Protein AF-0000000065770202 (afdb_homodimer)

Nearest PDB structures (foldseek):
  3br8-assembly1_A  TM=9.648E-01  e=4.997E-12  unclassified
  8jfs-assembly2_B  TM=9.602E-01  e=4.384E-12  Deinococcus radiodurans R1 = ATCC 13939 = DSM 20539
  3trg-assembly1_A  TM=9.628E-01  e=1.975E-11  Coxiella burnetii RSA 493
  4ojh-assembly2_B  TM=9.551E-01  e=2.404E-11  Saccharolobus solfataricus P2
  4oj3-assembly1_A  TM=9.506E-01  e=4.332E-11  Saccharolobus solfataricus P2

Organism: Shewanella amazonensis (strain ATCC BAA-1098 / SB2B) (NCBI:txid326297)

Foldseek 3Di:
DFKKKKKWDFQAPPQCQQVVLQVLCVVLVWAFEWEADPVGIIITITDDDPVSVVVSQVCSCVTHPPTHTDDMDMGTDPDDDDGPHYYYDYD/DFKKKKKWDFQAPPQCQQVVLQVLCVVLVWAFEWEADPVNIIITITDDDPVSVVVSQVCSCVTHPPTHTDDMDMGTDPDDDDGPHYYYDYD

Structure (mmCIF, N/CA/C/O backbone):
data_AF-0000000065770202-model_v1
#
loop_
_entity.id
_entity.type
_entity.pdbx_description
1 polymer Acylphosphatase
#
loop_
_atom_site.group_PDB
_atom_site.id
_atom_site.type_symbol
_atom_site.label_atom_id
_atom_site.label_alt_id
_atom_site.label_comp_id
_atom_site.label_asym_id
_atom_site.label_entity_id
_atom_site.label_seq_id
_atom_site.pdbx_PDB_ins_code
_atom_site.Cartn_x
_atom_site.Cartn_y
_atom_site.Cartn_z
_atom_site.occupancy
_atom_site.B_iso_or_equiv
_atom_site.auth_seq_id
_atom_site.auth_comp_id
_atom_site.auth_asym_id
_atom_site.auth_atom_id
_atom_site.pdbx_PDB_model_num
ATOM 1 N N . MET A 1 1 ? 13.344 -5.508 -12.984 1 89 1 MET A N 1
ATOM 2 C CA . MET A 1 1 ? 12.281 -6.402 -12.523 1 89 1 MET A CA 1
ATOM 3 C C . MET A 1 1 ? 11.93 -6.117 -11.07 1 89 1 MET A C 1
ATOM 5 O O . MET A 1 1 ? 12.812 -6.023 -10.219 1 89 1 MET A O 1
ATOM 9 N N . ARG A 1 2 ? 10.711 -5.758 -10.844 1 94.19 2 ARG A N 1
ATOM 10 C CA . ARG A 1 2 ? 10.242 -5.453 -9.492 1 94.19 2 ARG A CA 1
ATOM 11 C C . ARG A 1 2 ? 9.555 -6.664 -8.867 1 94.19 2 ARG A C 1
ATOM 13 O O . ARG A 1 2 ? 8.82 -7.383 -9.539 1 94.19 2 ARG A O 1
ATOM 20 N N . ARG A 1 3 ? 9.891 -6.879 -7.586 1 96.88 3 ARG A N 1
ATOM 21 C CA . ARG A 1 3 ? 9.273 -7.957 -6.824 1 96.88 3 ARG A CA 1
ATOM 22 C C . ARG A 1 3 ? 8.75 -7.449 -5.484 1 96.88 3 ARG A C 1
ATOM 24 O O . ARG A 1 3 ? 9.477 -6.805 -4.73 1 96.88 3 ARG A O 1
ATOM 31 N N . VAL A 1 4 ? 7.492 -7.727 -5.23 1 98 4 VAL A N 1
ATOM 32 C CA . VAL A 1 4 ? 6.91 -7.242 -3.984 1 98 4 VAL A CA 1
ATOM 33 C C . VAL A 1 4 ? 6.031 -8.328 -3.367 1 98 4 VAL A C 1
ATOM 35 O O . VAL A 1 4 ? 5.535 -9.211 -4.07 1 98 4 VAL A O 1
ATOM 38 N N . LEU A 1 5 ? 5.926 -8.234 -2.09 1 98.44 5 LEU A N 1
ATOM 39 C CA . LEU A 1 5 ? 4.93 -8.984 -1.337 1 98.44 5 LEU A CA 1
ATOM 40 C C . LEU A 1 5 ? 3.76 -8.094 -0.941 1 98.44 5 LEU A C 1
ATOM 42 O O . LEU A 1 5 ? 3.947 -7.082 -0.263 1 98.44 5 LEU A O 1
ATOM 46 N N . ILE A 1 6 ? 2.617 -8.469 -1.389 1 98.69 6 ILE A N 1
ATOM 47 C CA . ILE A 1 6 ? 1.396 -7.711 -1.143 1 98.69 6 ILE A CA 1
ATOM 48 C C . ILE A 1 6 ? 0.509 -8.469 -0.155 1 98.69 6 ILE A C 1
ATOM 50 O O . ILE A 1 6 ? 0.243 -9.656 -0.336 1 98.69 6 ILE A O 1
ATOM 54 N N . ARG A 1 7 ? 0.107 -7.801 0.881 1 98.69 7 ARG A N 1
ATOM 55 C CA . ARG A 1 7 ? -0.883 -8.344 1.808 1 98.69 7 ARG A CA 1
ATOM 56 C C . ARG A 1 7 ? -2.191 -7.562 1.726 1 98.69 7 ARG A C 1
ATOM 58 O O . ARG A 1 7 ? -2.207 -6.344 1.913 1 98.69 7 ARG A O 1
ATOM 65 N N . VAL A 1 8 ? -3.146 -8.281 1.409 1 98.81 8 VAL A N 1
ATOM 66 C CA . VAL A 1 8 ? -4.465 -7.676 1.257 1 98.81 8 VAL A CA 1
ATOM 67 C C . VAL A 1 8 ? -5.363 -8.094 2.418 1 98.81 8 VAL A C 1
ATOM 69 O O . VAL A 1 8 ? -5.449 -9.281 2.746 1 98.81 8 VAL A O 1
ATOM 72 N N . LYS A 1 9 ? -6.043 -7.109 3.078 1 98.69 9 LYS A N 1
ATOM 73 C CA . LYS A 1 9 ? -6.91 -7.379 4.223 1 98.69 9 LYS A CA 1
ATOM 74 C C . LYS A 1 9 ? -8.328 -6.867 3.971 1 98.69 9 LYS A C 1
ATOM 76 O O . LYS A 1 9 ? -8.531 -6 3.121 1 98.69 9 LYS A O 1
ATOM 81 N N . GLY A 1 10 ? -9.266 -7.391 4.852 1 98.25 10 GLY A N 1
ATOM 82 C CA . GLY A 1 10 ? -10.695 -7.16 4.695 1 98.25 10 GLY A CA 1
ATOM 83 C C . GLY A 1 10 ? -11.484 -8.438 4.484 1 98.25 10 GLY A C 1
ATOM 84 O O . GLY A 1 10 ? -11.141 -9.484 5.027 1 98.25 10 GLY A O 1
ATOM 85 N N . LYS A 1 11 ? -12.648 -8.266 3.85 1 98.31 11 LYS A N 1
ATOM 86 C CA . LYS A 1 11 ? -13.344 -9.445 3.355 1 98.31 11 LYS A CA 1
ATOM 87 C C . LYS A 1 11 ? -12.742 -9.93 2.041 1 98.31 11 LYS A C 1
ATOM 89 O O . LYS A 1 11 ? -13.188 -9.539 0.962 1 98.31 11 LYS A O 1
ATOM 94 N N . VAL A 1 12 ? -11.773 -10.844 2.197 1 98.56 12 VAL A N 1
ATOM 95 C CA . VAL A 1 12 ? -11 -11.156 1.006 1 98.56 12 VAL A CA 1
ATOM 96 C C . VAL A 1 12 ? -10.891 -12.672 0.847 1 98.56 12 VAL A C 1
ATOM 98 O O . VAL A 1 12 ? -10.32 -13.164 -0.134 1 98.56 12 VAL A O 1
ATOM 101 N N . GLN A 1 13 ? -11.273 -13.43 1.835 1 97.56 13 GLN A N 1
ATOM 102 C CA . GLN A 1 13 ? -11.406 -14.875 1.691 1 97.56 13 GLN A CA 1
ATOM 103 C C . GLN A 1 13 ? -12.875 -15.281 1.549 1 97.56 13 GLN A C 1
ATOM 105 O O . GLN A 1 13 ? -13.766 -14.562 1.991 1 97.56 13 GLN A O 1
ATOM 110 N N . GLY A 1 14 ? -12.992 -16.5 0.896 1 97.19 14 GLY A N 1
ATOM 111 C CA . GLY A 1 14 ? -14.352 -16.922 0.622 1 97.19 14 GLY A CA 1
ATOM 112 C C . GLY A 1 14 ? -15.031 -16.109 -0.469 1 97.19 14 GLY A C 1
ATOM 113 O O . GLY A 1 14 ? -16.25 -16.156 -0.611 1 97.19 14 GLY A O 1
ATOM 114 N N . VAL A 1 15 ? -14.258 -15.375 -1.256 1 98.38 15 VAL A N 1
ATOM 115 C CA . VAL A 1 15 ? -14.836 -14.5 -2.27 1 98.38 15 VAL A CA 1
ATOM 116 C C . VAL A 1 15 ? -14.102 -14.688 -3.596 1 98.38 15 VAL A C 1
ATOM 118 O O . VAL A 1 15 ? -13.992 -13.758 -4.395 1 98.38 15 VAL A O 1
ATOM 121 N N . CYS A 1 16 ? -13.445 -15.758 -3.793 1 98 16 CYS A N 1
ATOM 122 C CA . CYS A 1 16 ? -12.742 -16.141 -5.012 1 98 16 CYS A CA 1
ATOM 123 C C . CYS A 1 16 ? -11.609 -15.164 -5.312 1 98 16 CYS A C 1
ATOM 125 O O . CYS A 1 16 ? -11.273 -14.938 -6.477 1 98 16 CYS A O 1
ATOM 127 N N . PHE A 1 17 ? -11.07 -14.562 -4.398 1 98.56 17 PHE A N 1
ATOM 128 C CA . PHE A 1 17 ? -10.023 -13.57 -4.582 1 98.56 17 PHE A CA 1
ATOM 129 C C . PHE A 1 17 ? -8.852 -14.156 -5.363 1 98.56 17 PHE A C 1
ATOM 131 O O . PHE A 1 17 ? -8.328 -13.516 -6.277 1 98.56 17 PHE A O 1
ATOM 138 N N . ARG A 1 18 ? -8.477 -15.328 -4.957 1 98.62 18 ARG A N 1
ATOM 139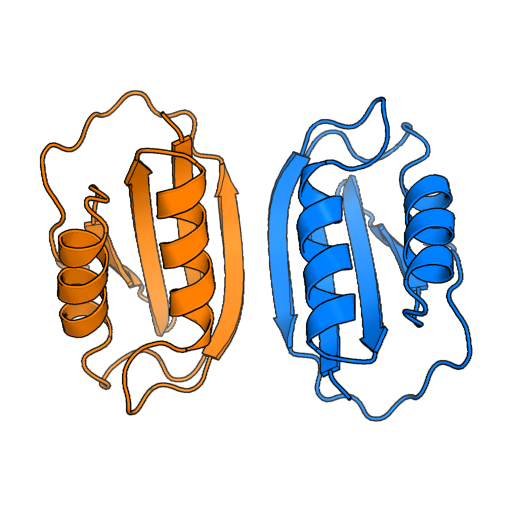 C CA . ARG A 1 18 ? -7.301 -15.945 -5.562 1 98.62 18 ARG A CA 1
ATOM 140 C C . ARG A 1 18 ? -7.52 -16.203 -7.051 1 98.62 18 ARG A C 1
ATOM 142 O O . ARG A 1 18 ? -6.609 -16 -7.859 1 98.62 18 ARG A O 1
ATOM 149 N N . ARG A 1 19 ? -8.648 -16.625 -7.359 1 98.25 19 ARG A N 1
ATOM 150 C CA . ARG A 1 19 ? -8.961 -16.875 -8.758 1 98.25 19 ARG A CA 1
ATOM 151 C C . ARG A 1 19 ? -8.867 -15.594 -9.578 1 98.25 19 ARG A C 1
ATOM 153 O O . ARG A 1 19 ? -8.25 -15.57 -10.648 1 98.25 19 ARG A O 1
ATOM 160 N N . PHE A 1 20 ? -9.422 -14.578 -9.102 1 98.69 20 PHE A N 1
ATOM 161 C CA . PHE A 1 20 ? -9.414 -13.305 -9.812 1 98.69 20 PHE A CA 1
ATOM 162 C C . PHE A 1 20 ? -8.008 -12.711 -9.844 1 98.69 20 PHE A C 1
ATOM 164 O O . PHE A 1 20 ? -7.621 -12.062 -10.82 1 98.69 20 PHE A O 1
ATOM 171 N N . ALA A 1 21 ? -7.266 -12.906 -8.766 1 98.69 21 ALA A N 1
ATOM 172 C CA . ALA A 1 21 ? -5.871 -12.469 -8.75 1 98.69 21 ALA A CA 1
ATOM 173 C C . ALA A 1 21 ? -5.066 -13.164 -9.844 1 98.69 21 ALA A C 1
ATOM 175 O O . ALA A 1 21 ? -4.254 -12.539 -10.523 1 98.69 21 ALA A O 1
ATOM 176 N N . LEU A 1 22 ? -5.293 -14.438 -9.953 1 98.56 22 LEU A N 1
ATOM 177 C CA . LEU A 1 22 ? -4.641 -15.211 -11 1 98.56 22 LEU A CA 1
ATOM 178 C C . LEU A 1 22 ? -4.965 -14.641 -12.375 1 98.56 22 LEU A C 1
ATOM 180 O O . LEU A 1 22 ? -4.062 -14.414 -13.188 1 98.56 22 LEU A O 1
ATOM 184 N N . GLU A 1 23 ? -6.16 -14.406 -12.609 1 98.56 23 GLU A N 1
ATOM 185 C CA . GLU A 1 23 ? -6.602 -13.883 -13.898 1 98.56 23 GLU A CA 1
ATOM 186 C C . GLU A 1 23 ? -5.996 -12.508 -14.172 1 98.56 23 GLU A C 1
ATOM 188 O O . GLU A 1 23 ? -5.504 -12.25 -15.273 1 98.56 23 GLU A O 1
ATOM 193 N N . ARG A 1 24 ? -6.035 -11.664 -13.195 1 98.62 24 ARG A N 1
ATOM 194 C CA . ARG A 1 24 ? -5.504 -10.312 -13.352 1 98.62 24 ARG A CA 1
ATOM 195 C C . ARG A 1 24 ? -3.998 -10.336 -13.578 1 98.62 24 ARG A C 1
ATOM 197 O O . ARG A 1 24 ? -3.482 -9.625 -14.445 1 98.62 24 ARG A O 1
ATOM 204 N N . ALA A 1 25 ? -3.322 -11.133 -12.812 1 98.75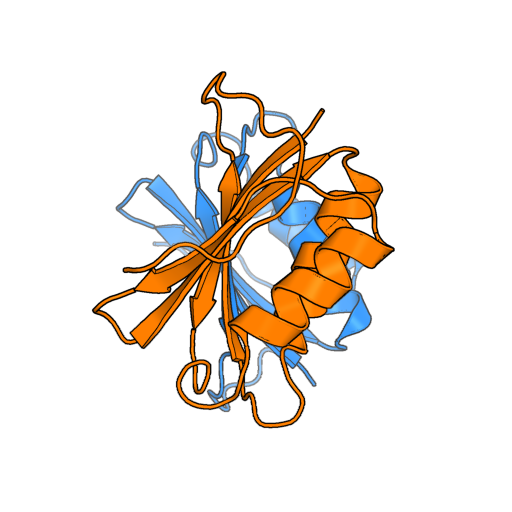 25 ALA A N 1
ATOM 205 C CA . ALA A 1 25 ? -1.874 -11.25 -12.961 1 98.75 25 ALA A CA 1
ATOM 206 C C . ALA A 1 25 ? -1.503 -11.727 -14.359 1 98.75 25 ALA A C 1
ATOM 208 O O . ALA A 1 25 ? -0.583 -11.195 -14.984 1 98.75 25 ALA A O 1
ATOM 209 N N . ARG A 1 26 ? -2.189 -12.672 -14.781 1 98.38 26 ARG A N 1
ATOM 210 C CA . ARG A 1 26 ? -1.929 -13.219 -16.109 1 98.38 26 ARG A CA 1
ATOM 211 C C . ARG A 1 26 ? -2.186 -12.172 -17.188 1 98.38 26 ARG A C 1
ATOM 213 O O . ARG A 1 26 ? -1.393 -12.031 -18.125 1 98.38 26 ARG A O 1
ATOM 220 N N . GLU A 1 27 ? -3.238 -11.477 -17.094 1 98.56 27 GLU A N 1
ATOM 221 C CA . GLU A 1 27 ? -3.564 -10.406 -18.031 1 98.56 27 GLU A CA 1
ATOM 222 C C . GLU A 1 27 ? -2.449 -9.367 -18.078 1 98.56 27 GLU A C 1
ATOM 224 O O . GLU A 1 27 ? -2.15 -8.828 -19.156 1 98.56 27 GLU A O 1
ATOM 229 N N . LEU A 1 28 ? -1.866 -9.102 -17.016 1 98.12 28 LEU A N 1
ATOM 230 C CA . LEU A 1 28 ? -0.869 -8.047 -16.906 1 98.12 28 LEU A CA 1
ATOM 231 C C . LEU A 1 28 ? 0.521 -8.57 -17.25 1 98.12 28 LEU A C 1
ATOM 233 O O . LEU A 1 28 ? 1.451 -7.785 -17.453 1 98.12 28 LEU A O 1
ATOM 237 N N . GLY A 1 29 ? 0.637 -9.875 -17.219 1 98.12 29 GLY A N 1
ATOM 238 C CA . GLY A 1 29 ? 1.949 -10.469 -17.422 1 98.12 29 GLY A CA 1
ATOM 239 C C . GLY A 1 29 ? 2.812 -10.461 -16.188 1 98.12 29 GLY A C 1
ATOM 240 O O . GLY A 1 29 ? 4.039 -10.422 -16.266 1 98.12 29 GLY A O 1
ATOM 241 N N . VAL A 1 30 ? 2.232 -10.438 -15.055 1 98.44 30 VAL A N 1
ATOM 242 C CA . VAL A 1 30 ? 2.912 -10.492 -13.766 1 98.44 30 VAL A CA 1
ATOM 243 C C . VAL A 1 30 ? 3.023 -11.938 -13.297 1 98.44 30 VAL A C 1
ATOM 245 O O . VAL A 1 30 ? 2.072 -12.711 -13.43 1 98.44 30 VAL A O 1
ATOM 248 N N . THR A 1 31 ? 4.18 -12.266 -12.781 1 98.56 31 THR A N 1
ATOM 249 C CA . THR A 1 31 ? 4.395 -13.625 -12.281 1 98.56 31 THR A CA 1
ATOM 250 C C . THR A 1 31 ? 4.473 -13.633 -10.758 1 98.56 31 THR A C 1
ATOM 252 O O . THR A 1 31 ? 4.516 -12.57 -10.125 1 98.56 31 THR A O 1
ATOM 255 N N . GLY A 1 32 ? 4.453 -14.82 -10.164 1 98.44 32 GLY A N 1
ATOM 256 C CA . GLY A 1 32 ? 4.422 -14.984 -8.719 1 98.44 32 GLY A CA 1
ATOM 257 C C . GLY A 1 32 ? 3.328 -15.922 -8.25 1 98.44 32 GLY A C 1
ATOM 258 O O . GLY A 1 32 ? 3.08 -16.953 -8.867 1 98.44 32 GLY A O 1
ATOM 259 N N . TYR A 1 33 ? 2.73 -15.562 -7.078 1 98.44 33 TYR A N 1
ATOM 260 C CA . TYR A 1 33 ? 1.675 -16.438 -6.57 1 98.44 33 TYR A CA 1
ATOM 261 C C . TYR A 1 33 ? 0.716 -15.656 -5.676 1 98.44 33 TYR A C 1
ATOM 263 O O . TYR A 1 33 ? 0.993 -14.516 -5.293 1 98.44 33 TYR A O 1
ATOM 271 N N . VAL A 1 34 ? -0.369 -16.281 -5.477 1 98.75 34 VAL A N 1
ATOM 272 C CA . VAL A 1 34 ? -1.352 -15.789 -4.512 1 98.75 34 VAL A CA 1
ATOM 273 C C . VAL A 1 34 ? -1.739 -16.906 -3.557 1 98.75 34 VAL A C 1
ATOM 275 O O . VAL A 1 34 ? -1.852 -18.078 -3.963 1 98.75 34 VAL A O 1
ATOM 278 N N . THR A 1 35 ? -1.93 -16.562 -2.324 1 98.25 35 THR A N 1
ATOM 279 C CA . THR A 1 35 ? -2.256 -17.562 -1.313 1 98.25 35 THR A CA 1
ATOM 280 C C . THR A 1 35 ? -3.098 -16.938 -0.198 1 98.25 35 THR A C 1
ATOM 282 O O . THR A 1 35 ? -3.012 -15.742 0.062 1 98.25 35 THR A O 1
ATOM 285 N N . ASN A 1 36 ? -3.896 -17.75 0.406 1 98.12 36 ASN A N 1
ATOM 286 C CA . ASN A 1 36 ? -4.594 -17.359 1.625 1 98.12 36 ASN A CA 1
ATOM 287 C C . ASN A 1 36 ? -3.705 -17.516 2.855 1 98.12 36 ASN A C 1
ATOM 289 O O . ASN A 1 36 ? -2.957 -18.484 2.969 1 98.12 36 ASN A O 1
ATOM 293 N N . MET A 1 37 ? -3.893 -16.578 3.732 1 97.62 37 MET A N 1
ATOM 294 C CA . MET A 1 37 ? -3.156 -16.656 4.992 1 97.62 37 MET A CA 1
ATOM 295 C C . MET A 1 37 ? -4.078 -17.047 6.141 1 97.62 37 MET A C 1
ATOM 297 O O . MET A 1 37 ? -5.289 -16.844 6.066 1 97.62 37 MET A O 1
ATOM 301 N N . ASP A 1 38 ? -3.512 -17.516 7.238 1 96.44 38 ASP A N 1
ATOM 302 C CA . ASP A 1 38 ? -4.273 -18 8.391 1 96.44 38 ASP A CA 1
ATOM 303 C C . ASP A 1 38 ? -4.988 -16.859 9.094 1 96.44 38 ASP A C 1
ATOM 305 O O . ASP A 1 38 ? -6.02 -17.062 9.742 1 96.44 38 ASP A O 1
ATOM 309 N N . ASP A 1 39 ? -4.496 -15.711 8.867 1 96.56 39 ASP A N 1
ATOM 310 C CA . ASP A 1 39 ? -5.062 -14.562 9.57 1 96.56 39 ASP A CA 1
ATOM 311 C C . ASP A 1 39 ? -6.23 -13.969 8.797 1 96.56 39 ASP A C 1
ATOM 313 O O . ASP A 1 39 ? -6.758 -12.914 9.164 1 96.56 39 ASP A O 1
ATOM 317 N N . GLY A 1 40 ? -6.59 -14.531 7.75 1 97.56 40 GLY A N 1
ATOM 318 C CA . GLY A 1 40 ? -7.738 -14.078 6.98 1 97.56 40 GLY A CA 1
ATOM 319 C C . GLY A 1 40 ? -7.363 -13.195 5.809 1 97.56 40 GLY A C 1
ATOM 320 O O . GLY A 1 40 ? -8.219 -12.828 4.996 1 97.56 40 GLY A O 1
ATOM 321 N N . SER A 1 41 ? -6.098 -12.859 5.723 1 98.19 41 SER A N 1
ATOM 322 C CA . SER A 1 41 ? -5.637 -12.023 4.621 1 98.19 41 SER A CA 1
ATOM 323 C C . SER A 1 41 ? -5.262 -12.867 3.406 1 98.19 41 SER A C 1
ATOM 325 O O . SER A 1 41 ? -5.273 -14.094 3.473 1 98.19 41 SER A O 1
ATOM 327 N N . VAL A 1 42 ? -5.062 -12.141 2.332 1 98.62 42 VAL A N 1
ATOM 328 C CA . VAL A 1 42 ? -4.508 -12.734 1.121 1 98.62 42 VAL A CA 1
ATOM 329 C C . VAL A 1 42 ? -3.111 -12.172 0.862 1 98.62 42 VAL A C 1
ATOM 331 O O . VAL A 1 42 ? -2.875 -10.977 1.021 1 98.62 42 VAL A O 1
ATOM 334 N N . GLN A 1 43 ? -2.242 -13.109 0.532 1 98.62 43 GLN A N 1
ATOM 335 C CA . GLN A 1 43 ? -0.889 -12.688 0.184 1 98.62 43 GLN A CA 1
ATOM 336 C C . GLN A 1 43 ? -0.592 -12.953 -1.289 1 98.62 43 GLN A C 1
ATOM 338 O O . GLN A 1 43 ? -0.923 -14.023 -1.812 1 98.62 43 GLN A O 1
ATOM 343 N N . ILE A 1 44 ? 0.031 -11.945 -1.885 1 98.69 44 ILE A N 1
ATOM 344 C CA . ILE A 1 44 ? 0.441 -12.062 -3.279 1 98.69 44 ILE A CA 1
ATOM 345 C C . ILE A 1 44 ? 1.926 -11.727 -3.41 1 98.69 44 ILE A C 1
ATOM 347 O O . ILE A 1 44 ? 2.383 -10.695 -2.912 1 98.69 44 ILE A O 1
ATOM 351 N N . LEU A 1 45 ? 2.678 -12.664 -3.988 1 98.62 45 LEU A N 1
ATOM 352 C CA . LEU A 1 45 ? 3.986 -12.312 -4.523 1 98.62 45 LEU A CA 1
ATOM 353 C C . LEU A 1 45 ? 3.887 -11.93 -5.996 1 98.62 45 LEU A C 1
ATOM 355 O O . LEU A 1 45 ? 3.445 -12.734 -6.824 1 98.62 45 LEU A O 1
ATOM 359 N N . ALA A 1 46 ? 4.277 -10.703 -6.25 1 98.62 46 ALA A N 1
ATOM 360 C CA . ALA A 1 46 ? 4.191 -10.195 -7.613 1 98.62 46 ALA A CA 1
ATOM 361 C C . ALA A 1 46 ? 5.574 -9.875 -8.172 1 98.62 46 ALA A C 1
ATOM 363 O O . ALA A 1 46 ? 6.363 -9.18 -7.52 1 98.62 46 ALA A O 1
ATOM 364 N N . GLN A 1 47 ? 5.824 -10.344 -9.289 1 98.25 47 GLN A N 1
ATOM 365 C CA . GLN A 1 47 ? 7.09 -10.148 -9.992 1 98.25 47 GLN A CA 1
ATOM 366 C C . GLN A 1 47 ? 6.855 -9.727 -11.438 1 98.25 47 GLN A C 1
ATOM 368 O O . GLN A 1 47 ? 6.062 -10.336 -12.156 1 98.25 47 GLN A O 1
ATOM 373 N N . GLY A 1 48 ? 7.527 -8.609 -11.852 1 97.69 48 GLY A N 1
ATOM 374 C CA . GLY A 1 48 ? 7.379 -8.094 -13.211 1 97.69 48 GLY A CA 1
ATOM 375 C C . GLY A 1 48 ? 7.883 -6.676 -13.367 1 97.69 48 GLY A C 1
ATOM 376 O O . GLY A 1 48 ? 8.648 -6.188 -12.539 1 97.69 48 GLY A O 1
ATOM 377 N N . SER A 1 49 ? 7.543 -6.105 -14.562 1 96.94 49 SER A N 1
ATOM 378 C CA . SER A 1 49 ? 7.895 -4.695 -14.727 1 96.94 49 SER A CA 1
ATOM 379 C C . SER A 1 49 ? 7.191 -3.828 -13.688 1 96.94 49 SER A C 1
ATOM 381 O O . SER A 1 49 ? 6.074 -4.133 -13.273 1 96.94 49 SER A O 1
ATOM 383 N N . ALA A 1 50 ? 7.863 -2.736 -13.305 1 95.44 50 ALA A N 1
ATOM 384 C CA . ALA A 1 50 ? 7.359 -1.866 -12.242 1 95.44 50 ALA A CA 1
ATOM 385 C C . ALA A 1 50 ? 5.945 -1.382 -12.562 1 95.44 50 ALA A C 1
ATOM 387 O O . ALA A 1 50 ? 5.047 -1.484 -11.719 1 95.44 50 ALA A O 1
ATOM 388 N N . PRO A 1 51 ? 5.672 -0.935 -13.812 1 96.56 51 PRO A N 1
ATOM 389 C CA . PRO A 1 51 ? 4.32 -0.452 -14.109 1 96.56 51 PRO A CA 1
ATOM 390 C C . PRO A 1 51 ? 3.266 -1.55 -14 1 96.56 51 PRO A C 1
ATOM 392 O O . PRO A 1 51 ? 2.141 -1.289 -13.562 1 96.56 51 PRO A O 1
ATOM 395 N N . LEU A 1 52 ? 3.613 -2.705 -14.352 1 97.69 52 LEU A N 1
ATOM 396 C CA . LEU A 1 52 ? 2.635 -3.787 -14.344 1 97.69 52 LEU A CA 1
ATOM 397 C C . LEU A 1 52 ? 2.395 -4.289 -12.93 1 97.69 52 LEU A C 1
ATOM 399 O O . LEU A 1 52 ? 1.265 -4.629 -12.57 1 97.69 52 LEU A O 1
ATOM 403 N N . VAL A 1 53 ? 3.459 -4.305 -12.172 1 98 53 VAL A N 1
ATOM 404 C CA . VAL A 1 53 ? 3.32 -4.641 -10.758 1 98 53 VAL A CA 1
ATOM 405 C C . VAL A 1 53 ? 2.449 -3.6 -10.062 1 98 53 VAL A C 1
ATOM 407 O O . VAL A 1 53 ? 1.594 -3.945 -9.242 1 98 53 VAL A O 1
ATOM 410 N N . GLU A 1 54 ? 2.652 -2.381 -10.406 1 96.56 54 GLU A N 1
ATOM 411 C CA . GLU A 1 54 ? 1.837 -1.315 -9.836 1 96.56 54 GLU A CA 1
ATOM 412 C C . GLU A 1 54 ? 0.363 -1.496 -10.188 1 96.56 54 GLU A C 1
ATOM 414 O O . GLU A 1 54 ? -0.513 -1.269 -9.352 1 96.56 54 GLU A O 1
ATOM 419 N N . LYS A 1 55 ? 0.127 -1.871 -11.336 1 97.56 55 LYS A N 1
ATOM 420 C CA . LYS A 1 55 ? -1.251 -2.111 -11.75 1 97.56 55 LYS A CA 1
ATOM 421 C C . LYS A 1 55 ? -1.888 -3.229 -10.93 1 97.56 55 LYS A C 1
ATOM 423 O O . LYS A 1 55 ? -3.072 -3.162 -10.594 1 97.56 55 LYS A O 1
ATOM 428 N N . LEU A 1 56 ? -1.134 -4.246 -10.664 1 98.62 56 LEU A N 1
ATOM 429 C CA . LEU A 1 56 ? -1.669 -5.332 -9.852 1 98.62 56 LEU A CA 1
ATOM 430 C C . LEU A 1 56 ? -1.941 -4.855 -8.43 1 98.62 56 LEU A C 1
ATOM 432 O O . LEU A 1 56 ? -2.949 -5.234 -7.824 1 98.62 56 LEU A O 1
ATOM 436 N N . ILE A 1 57 ? -1.067 -4.047 -7.883 1 97.88 57 ILE A N 1
ATOM 437 C CA . ILE A 1 57 ? -1.264 -3.471 -6.555 1 97.88 57 ILE A CA 1
ATOM 438 C C . ILE A 1 57 ? -2.555 -2.652 -6.535 1 97.88 57 ILE A C 1
ATOM 440 O O . ILE A 1 57 ? -3.355 -2.771 -5.605 1 97.88 57 ILE A O 1
ATOM 444 N N . ASP A 1 58 ? -2.742 -1.852 -7.559 1 96.44 58 ASP A N 1
ATOM 445 C CA . ASP A 1 58 ? -3.969 -1.069 -7.68 1 96.44 58 ASP A CA 1
ATOM 446 C C . ASP A 1 58 ? -5.199 -1.976 -7.688 1 96.44 58 ASP A C 1
ATOM 448 O O . ASP A 1 58 ? -6.191 -1.689 -7.02 1 96.44 58 ASP A O 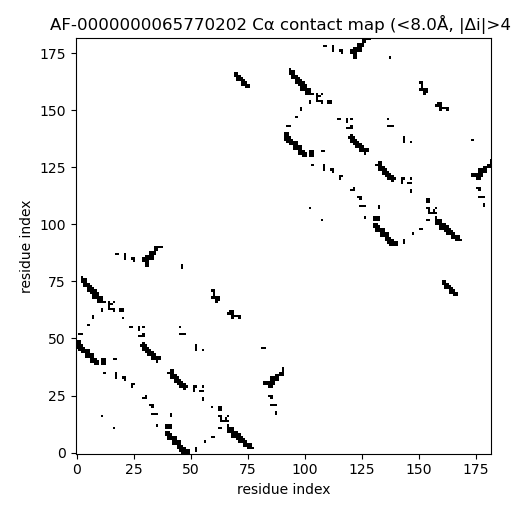1
ATOM 452 N N . TRP A 1 59 ? -5.117 -2.994 -8.422 1 98.25 59 TRP A N 1
ATOM 453 C CA . TRP A 1 59 ? -6.238 -3.924 -8.516 1 98.25 59 TRP A CA 1
ATOM 454 C C . TRP A 1 59 ? -6.547 -4.543 -7.152 1 98.25 59 TRP A C 1
ATOM 456 O O . TRP A 1 59 ? -7.707 -4.832 -6.844 1 98.25 59 TRP A O 1
ATOM 466 N N . CYS A 1 60 ? -5.543 -4.785 -6.363 1 98.19 60 CYS A N 1
ATOM 467 C CA . CYS A 1 60 ? -5.73 -5.398 -5.051 1 98.19 60 CYS A CA 1
ATOM 468 C C . CYS A 1 60 ? -6.699 -4.586 -4.203 1 98.19 60 CYS A C 1
ATOM 470 O O . CYS A 1 60 ? -7.363 -5.125 -3.318 1 98.19 60 CYS A O 1
ATOM 472 N N . TRP A 1 61 ? -6.781 -3.334 -4.457 1 96.56 61 TRP A N 1
ATOM 473 C CA . TRP A 1 61 ? -7.734 -2.5 -3.734 1 96.56 61 TRP A CA 1
ATOM 474 C C . TRP A 1 61 ? -9.164 -2.777 -4.199 1 96.56 61 TRP A C 1
ATOM 476 O O . TRP A 1 61 ? -10.109 -2.641 -3.424 1 96.56 61 TRP A O 1
ATOM 486 N N . GLU A 1 62 ? -9.266 -3.104 -5.438 1 95.75 62 GLU A N 1
ATOM 487 C CA . GLU A 1 62 ? -10.562 -3.496 -5.98 1 95.75 62 GLU A CA 1
ATOM 488 C C . GLU A 1 62 ? -10.922 -4.918 -5.574 1 95.75 62 GLU A C 1
ATOM 490 O O . GLU A 1 62 ? -12 -5.156 -5.02 1 95.75 62 GLU A O 1
ATOM 495 N N . GLY A 1 63 ? -10.023 -5.781 -5.836 1 97.12 63 GLY A N 1
ATOM 496 C CA . GLY A 1 63 ? -10.195 -7.188 -5.5 1 97.12 63 GLY A CA 1
ATOM 497 C C . GLY A 1 63 ? -11.25 -7.875 -6.344 1 97.12 63 GLY A C 1
ATOM 498 O O . GLY A 1 63 ? -11.562 -7.43 -7.449 1 97.12 63 GLY A O 1
ATOM 499 N N . SER A 1 64 ? -11.664 -9.094 -5.875 1 98.12 64 SER A N 1
ATOM 500 C CA . SER A 1 64 ? -12.75 -9.812 -6.535 1 98.12 64 SER A CA 1
ATOM 501 C C . SER A 1 64 ? -14.086 -9.102 -6.336 1 98.12 64 SER A C 1
ATOM 503 O O . SER A 1 64 ? -14.219 -8.258 -5.453 1 98.12 64 SER A O 1
ATOM 505 N N . PRO A 1 65 ? -15.062 -9.492 -7.141 1 97.56 65 PRO A N 1
ATOM 506 C CA . PRO A 1 65 ? -16.344 -8.789 -7.102 1 97.56 65 PRO A CA 1
ATOM 507 C C . PRO A 1 65 ? -16.969 -8.789 -5.711 1 97.56 65 PRO A C 1
ATOM 509 O O . PRO A 1 65 ? -17.578 -7.793 -5.305 1 97.56 65 PRO A O 1
ATOM 512 N N . ALA A 1 66 ? -16.812 -9.812 -4.953 1 97.94 66 ALA A N 1
ATOM 513 C CA . ALA A 1 66 ? -17.453 -9.93 -3.646 1 97.94 66 ALA A CA 1
ATOM 514 C C . ALA A 1 66 ? -16.516 -9.477 -2.531 1 97.94 66 ALA A C 1
ATOM 516 O O . ALA A 1 66 ? -16.844 -9.594 -1.349 1 97.94 66 ALA A O 1
ATOM 517 N N . ALA A 1 67 ? -15.359 -8.938 -2.895 1 98.44 67 ALA A N 1
ATOM 518 C CA . ALA A 1 67 ? -14.359 -8.555 -1.898 1 98.44 67 ALA A CA 1
ATOM 519 C C . ALA A 1 67 ? -14.633 -7.156 -1.36 1 98.44 67 ALA A C 1
ATOM 521 O O . ALA A 1 67 ? -15.242 -6.328 -2.041 1 98.44 67 ALA A O 1
ATOM 522 N N . SER A 1 68 ? -14.281 -6.871 -0.166 1 98.19 68 SER A N 1
ATOM 523 C CA . SER A 1 68 ? -14.188 -5.559 0.47 1 98.19 68 SER A CA 1
ATOM 524 C C . SER A 1 68 ? -12.828 -5.367 1.137 1 98.19 68 SER A C 1
ATOM 526 O O . SER A 1 68 ? -12.578 -5.898 2.221 1 98.19 68 SER A O 1
ATOM 528 N N . VAL A 1 69 ? -11.992 -4.539 0.521 1 98.25 69 VAL A N 1
ATOM 529 C CA . VAL A 1 69 ? -10.609 -4.398 0.962 1 98.25 69 VAL A CA 1
ATOM 530 C C . VAL A 1 69 ? -10.461 -3.154 1.834 1 98.25 69 VAL A C 1
ATOM 532 O O . VAL A 1 69 ? -10.906 -2.068 1.454 1 98.25 69 VAL A O 1
ATOM 535 N N . ASN A 1 70 ? -9.82 -3.369 2.971 1 97.5 70 ASN A N 1
ATOM 536 C CA . ASN A 1 70 ? -9.656 -2.203 3.834 1 97.5 70 ASN A CA 1
ATOM 537 C C . ASN A 1 70 ? -8.18 -1.896 4.086 1 97.5 70 ASN A C 1
ATOM 539 O O . ASN A 1 70 ? -7.852 -0.859 4.664 1 97.5 70 ASN A O 1
ATOM 543 N N . ALA A 1 71 ? -7.289 -2.764 3.627 1 98.38 71 ALA A N 1
ATOM 544 C CA . ALA A 1 71 ? -5.855 -2.514 3.777 1 98.38 71 ALA A CA 1
ATOM 545 C C . ALA A 1 71 ? -5.055 -3.234 2.697 1 98.38 71 ALA A C 1
ATOM 547 O O . ALA A 1 71 ? -5.383 -4.363 2.324 1 98.38 71 ALA A O 1
ATOM 548 N N . VAL A 1 72 ? -4.043 -2.582 2.246 1 98.56 72 VAL A N 1
ATOM 549 C CA . VAL A 1 72 ? -3.043 -3.172 1.362 1 98.56 72 VAL A CA 1
ATOM 550 C C . VAL A 1 72 ? -1.643 -2.807 1.849 1 98.56 72 VAL A C 1
ATOM 552 O O . VAL A 1 72 ? -1.321 -1.627 2.004 1 98.56 72 VAL A O 1
ATOM 555 N N . GLU A 1 73 ? -0.97 -3.781 2.146 1 98.44 73 GLU A N 1
ATOM 556 C CA . GLU A 1 73 ? 0.423 -3.619 2.553 1 98.44 73 GLU A CA 1
ATOM 557 C C . GLU A 1 73 ? 1.376 -4.133 1.477 1 98.44 73 GLU A C 1
ATOM 559 O O . GLU A 1 73 ? 1.264 -5.277 1.037 1 98.44 73 GLU A O 1
ATOM 564 N N . VAL A 1 74 ? 2.287 -3.283 1.087 1 98.38 74 VAL A N 1
ATOM 565 C CA . VAL A 1 74 ? 3.248 -3.652 0.053 1 98.38 74 VAL A CA 1
ATOM 566 C C . VAL A 1 74 ? 4.664 -3.602 0.621 1 98.38 74 VAL A C 1
ATOM 568 O O . VAL A 1 74 ? 5.07 -2.592 1.201 1 98.38 74 VAL A O 1
ATOM 571 N N . ASN A 1 75 ? 5.402 -4.73 0.483 1 97.88 75 ASN A N 1
ATOM 572 C CA . ASN A 1 75 ? 6.801 -4.84 0.894 1 97.88 75 ASN A CA 1
ATOM 573 C C . ASN A 1 75 ? 7.699 -5.223 -0.278 1 97.88 75 ASN A C 1
ATOM 575 O O . ASN A 1 75 ? 7.402 -6.168 -1.012 1 97.88 75 ASN A O 1
ATOM 579 N N . GLU A 1 76 ? 8.711 -4.449 -0.371 1 96.25 76 GLU A N 1
ATOM 580 C CA . GLU A 1 76 ? 9.695 -4.895 -1.35 1 96.25 76 GLU A CA 1
ATOM 581 C C . GLU A 1 76 ? 10.273 -6.258 -0.974 1 96.25 76 GLU A C 1
ATOM 583 O O . GLU A 1 76 ? 10.516 -6.531 0.202 1 96.25 76 GLU A O 1
ATOM 588 N N . ASP A 1 77 ? 10.398 -7.098 -1.938 1 94.75 77 ASP A N 1
ATOM 589 C CA . ASP A 1 77 ? 10.961 -8.43 -1.765 1 94.75 77 ASP A CA 1
ATOM 590 C C . ASP A 1 77 ? 12.281 -8.578 -2.52 1 94.75 77 ASP A C 1
ATOM 592 O O . ASP A 1 77 ? 12.305 -8.531 -3.75 1 94.75 77 ASP A O 1
ATOM 596 N N . GLU A 1 78 ? 13.305 -8.766 -1.812 1 89.88 78 GLU A N 1
ATOM 597 C CA . GLU A 1 78 ? 14.633 -8.789 -2.406 1 89.88 78 GLU A CA 1
ATOM 598 C C . GLU A 1 78 ? 15.086 -10.211 -2.695 1 89.88 78 GLU A C 1
ATOM 600 O O . GLU A 1 78 ? 16.219 -10.438 -3.113 1 89.88 78 GLU A O 1
ATOM 605 N N . ALA A 1 79 ? 14.219 -11.141 -2.504 1 90.38 79 ALA A N 1
ATOM 606 C CA . ALA A 1 79 ? 14.578 -12.523 -2.777 1 90.38 79 ALA A CA 1
ATOM 607 C C . ALA A 1 79 ? 14.93 -12.719 -4.25 1 90.38 79 ALA A C 1
ATOM 609 O O . ALA A 1 79 ? 14.586 -11.891 -5.09 1 90.38 79 ALA A O 1
ATOM 610 N N . ASP A 1 80 ? 15.633 -13.758 -4.551 1 89.62 80 ASP A N 1
ATOM 611 C CA . ASP A 1 80 ? 16.156 -13.961 -5.898 1 89.62 80 ASP A CA 1
ATOM 612 C C . ASP A 1 80 ? 15.344 -15.016 -6.645 1 89.62 80 ASP A C 1
ATOM 614 O O . ASP A 1 80 ? 15.602 -15.297 -7.816 1 89.62 80 ASP A O 1
ATOM 618 N N . GLU A 1 81 ? 14.453 -15.594 -5.992 1 91.94 81 GLU A N 1
ATOM 619 C CA . GLU A 1 81 ? 13.617 -16.594 -6.664 1 91.94 81 GLU A CA 1
ATOM 620 C C . GLU A 1 81 ? 12.867 -15.969 -7.836 1 91.94 81 GLU A C 1
ATOM 622 O O . GLU A 1 81 ? 12.344 -14.859 -7.73 1 91.94 81 GLU A O 1
ATOM 627 N N . ILE A 1 82 ? 12.953 -16.719 -9.008 1 92.56 82 ILE A N 1
ATOM 628 C CA . ILE A 1 82 ? 12.266 -16.234 -10.203 1 92.56 82 ILE A CA 1
ATOM 629 C C . ILE A 1 82 ? 11.039 -17.109 -10.469 1 92.56 82 ILE A C 1
ATOM 631 O O . ILE A 1 82 ? 11.125 -18.328 -10.484 1 92.56 82 ILE A O 1
ATOM 635 N N . TYR A 1 83 ? 9.992 -16.484 -10.68 1 95.75 83 TYR A N 1
ATOM 636 C CA . TYR A 1 83 ? 8.75 -17.156 -11.039 1 95.75 83 TYR A CA 1
ATOM 637 C C . TYR A 1 83 ? 8.469 -17.016 -12.531 1 95.75 83 TYR A C 1
ATOM 639 O O . TYR A 1 83 ? 8.586 -15.922 -13.094 1 95.75 83 TYR A O 1
ATOM 647 N N . LEU A 1 84 ? 8.078 -18.078 -13.109 1 96.25 84 LEU A N 1
ATOM 648 C CA . LEU A 1 84 ? 7.875 -18.078 -14.555 1 96.25 84 LEU A CA 1
ATOM 649 C C . LEU A 1 84 ? 6.398 -17.906 -14.898 1 96.25 84 LEU A C 1
ATOM 651 O O . LEU A 1 84 ? 6.051 -17.609 -16.047 1 96.25 84 LEU A O 1
ATOM 655 N N . ASP A 1 85 ? 5.625 -18.078 -13.977 1 97.69 85 ASP A N 1
ATOM 656 C CA . ASP A 1 85 ? 4.184 -17.891 -14.125 1 97.69 85 ASP A CA 1
ATOM 657 C C . ASP A 1 85 ? 3.562 -17.375 -12.82 1 97.69 85 ASP A C 1
ATOM 659 O O . ASP A 1 85 ? 4.277 -17 -11.891 1 97.69 85 ASP A O 1
ATOM 663 N N . PHE A 1 86 ? 2.242 -17.203 -12.836 1 98.56 86 PHE A N 1
ATOM 664 C CA . PHE A 1 86 ? 1.475 -16.875 -11.648 1 98.56 86 PHE A CA 1
ATOM 665 C C . PHE A 1 86 ? 0.587 -18.031 -11.227 1 98.56 86 PHE A C 1
ATOM 667 O O . PHE A 1 86 ? -0.121 -18.609 -12.047 1 98.56 86 PHE A O 1
ATOM 674 N N . SER A 1 87 ? 0.647 -18.375 -9.914 1 98.19 87 SER A N 1
ATOM 675 C CA . SER A 1 87 ? -0.113 -19.562 -9.492 1 98.19 87 SER A CA 1
ATOM 676 C C . SER A 1 87 ? -0.82 -19.312 -8.164 1 98.19 87 SER A C 1
ATOM 678 O O . SER A 1 87 ? -0.45 -18.406 -7.414 1 98.19 87 SER A O 1
ATOM 680 N N . ILE A 1 88 ? -1.879 -20.016 -7.953 1 98 88 ILE A N 1
ATOM 681 C CA . ILE A 1 88 ? -2.525 -20.078 -6.648 1 98 88 ILE A CA 1
ATOM 682 C C . ILE A 1 88 ? -1.848 -21.156 -5.797 1 98 88 ILE A C 1
ATOM 684 O O . ILE A 1 88 ? -1.729 -22.312 -6.219 1 98 88 ILE A O 1
ATOM 688 N N . THR A 1 89 ? -1.284 -20.734 -4.707 1 93.19 89 THR A N 1
ATOM 689 C CA . THR A 1 89 ? -0.656 -21.719 -3.848 1 93.19 89 THR A CA 1
ATOM 690 C C . THR A 1 89 ? -1.528 -22.016 -2.629 1 93.19 89 THR A C 1
ATOM 692 O O . THR A 1 89 ? -2.371 -21.203 -2.254 1 93.19 89 THR A O 1
ATOM 695 N N . GLN A 1 90 ? -1.554 -23.234 -2.201 1 77.81 90 GLN A N 1
ATOM 696 C CA . GLN A 1 90 ? -2.381 -23.672 -1.083 1 77.81 90 GLN A CA 1
ATOM 697 C C . GLN A 1 90 ? -1.752 -23.281 0.253 1 77.81 90 GLN A C 1
ATOM 699 O O . GLN A 1 90 ? -0.529 -23.328 0.402 1 77.81 90 GLN A O 1
ATOM 704 N N . SER A 1 91 ? -2.545 -22.297 1.037 1 60.22 91 SER A N 1
ATOM 705 C CA . SER A 1 91 ? -2.078 -22.234 2.418 1 60.22 91 SER A CA 1
ATOM 706 C C . SER A 1 91 ? -2.158 -23.609 3.092 1 60.22 91 SER A C 1
ATOM 708 O O . SER A 1 91 ? -2.943 -24.453 2.68 1 60.22 91 SER A O 1
ATOM 710 N N . MET B 1 1 ? -14.609 11.891 -0.099 1 88.88 1 MET B N 1
ATOM 711 C CA . MET B 1 1 ? -13.367 12.18 0.61 1 88.88 1 MET B CA 1
ATOM 712 C C . MET B 1 1 ? -12.719 10.898 1.125 1 88.88 1 MET B C 1
ATOM 714 O O . MET B 1 1 ? -13.383 10.07 1.755 1 88.88 1 MET B O 1
ATOM 718 N N . ARG B 1 2 ? -11.531 10.641 0.677 1 94.25 2 ARG B N 1
ATOM 7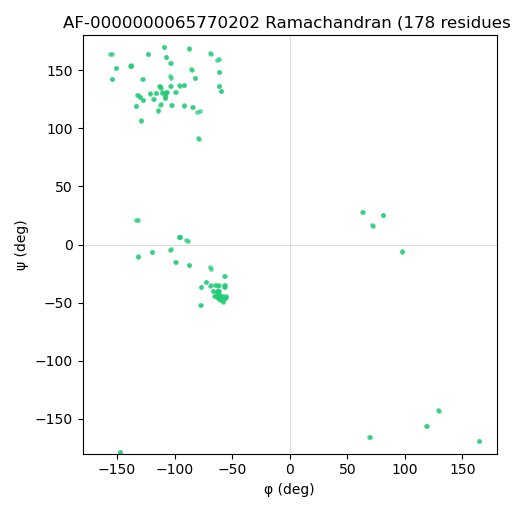19 C CA . ARG B 1 2 ? -10.805 9.445 1.089 1 94.25 2 ARG B CA 1
ATOM 720 C C . ARG B 1 2 ? -9.859 9.75 2.246 1 94.25 2 ARG B C 1
ATOM 722 O O . ARG B 1 2 ? -9.219 10.797 2.271 1 94.25 2 ARG B O 1
ATOM 729 N N . ARG B 1 3 ? -9.867 8.828 3.223 1 96.88 3 ARG B N 1
ATOM 730 C CA . ARG B 1 3 ? -8.977 8.938 4.371 1 96.88 3 ARG B CA 1
ATOM 731 C C . ARG B 1 3 ? -8.227 7.633 4.605 1 96.88 3 ARG B C 1
ATOM 733 O O . ARG B 1 3 ? -8.836 6.566 4.68 1 96.88 3 ARG B O 1
ATOM 740 N N . VAL B 1 4 ? -6.926 7.734 4.684 1 98 4 VAL B N 1
ATOM 741 C CA . VAL B 1 4 ? -6.137 6.52 4.879 1 98 4 VAL B CA 1
ATOM 742 C C . VAL B 1 4 ? -5.027 6.781 5.895 1 98 4 VAL B C 1
ATOM 744 O O . VAL B 1 4 ? -4.613 7.93 6.086 1 98 4 VAL B O 1
ATOM 747 N N . LEU B 1 5 ? -4.645 5.746 6.512 1 98.44 5 LEU B N 1
ATOM 748 C CA . LEU B 1 5 ? -3.424 5.715 7.312 1 98.44 5 LEU B CA 1
ATOM 749 C C . LEU B 1 5 ? -2.303 4.996 6.566 1 98.44 5 LEU B C 1
ATOM 751 O O . LEU B 1 5 ? -2.449 3.83 6.191 1 98.44 5 LEU B O 1
ATOM 755 N N . ILE B 1 6 ? -1.255 5.699 6.348 1 98.69 6 ILE B N 1
ATOM 756 C CA . ILE B 1 6 ? -0.104 5.188 5.609 1 98.69 6 ILE B CA 1
ATOM 757 C C . ILE B 1 6 ? 1.062 4.961 6.57 1 98.69 6 ILE B C 1
ATOM 759 O O . ILE B 1 6 ? 1.413 5.848 7.352 1 98.69 6 ILE B O 1
ATOM 763 N N . ARG B 1 7 ? 1.613 3.791 6.531 1 98.69 7 ARG B N 1
ATOM 764 C CA . ARG B 1 7 ? 2.844 3.494 7.258 1 98.69 7 ARG B CA 1
ATOM 765 C C . ARG B 1 7 ? 4 3.242 6.293 1 98.69 7 ARG B C 1
ATOM 767 O O . ARG B 1 7 ? 3.914 2.369 5.426 1 98.69 7 ARG B O 1
ATOM 774 N N . VAL B 1 8 ? 4.926 4.039 6.465 1 98.81 8 VAL B N 1
ATOM 775 C CA . VAL B 1 8 ? 6.102 3.951 5.602 1 98.81 8 VAL B CA 1
ATOM 776 C C . VAL B 1 8 ? 7.281 3.387 6.391 1 98.81 8 VAL B C 1
ATOM 778 O O . VAL B 1 8 ? 7.574 3.85 7.496 1 98.81 8 VAL B O 1
ATOM 781 N N . LYS B 1 9 ? 7.973 2.354 5.828 1 98.69 9 LYS B N 1
ATOM 782 C CA . LYS B 1 9 ? 9.102 1.707 6.492 1 98.69 9 LYS B CA 1
ATOM 783 C C . LYS B 1 9 ? 10.352 1.763 5.629 1 98.69 9 LYS B C 1
ATOM 785 O O . LYS B 1 9 ? 10.266 1.94 4.41 1 98.69 9 LYS B O 1
ATOM 790 N N . GLY B 1 10 ? 11.523 1.501 6.328 1 98.25 10 GLY B N 1
ATOM 791 C CA . GLY B 1 10 ? 12.836 1.648 5.734 1 98.25 10 GLY B CA 1
ATOM 792 C C . GLY B 1 10 ? 13.703 2.666 6.449 1 98.25 10 GLY B C 1
ATOM 793 O O . GLY B 1 10 ? 13.602 2.83 7.668 1 98.25 10 GLY B O 1
ATOM 794 N N . LYS B 1 11 ? 14.68 3.191 5.688 1 98.31 11 LYS B N 1
ATOM 795 C CA . LYS B 1 11 ? 15.375 4.371 6.191 1 98.31 11 LYS B CA 1
ATOM 796 C C . LYS B 1 11 ? 14.555 5.637 5.969 1 98.31 11 LYS B C 1
ATOM 798 O O . LYS B 1 11 ? 14.703 6.309 4.945 1 98.31 11 LYS B O 1
ATOM 803 N N . VAL B 1 12 ? 13.742 5.941 7.008 1 98.56 12 VAL B N 1
ATOM 804 C CA . VAL B 1 12 ? 12.758 6.988 6.758 1 98.56 12 VAL B CA 1
ATOM 805 C C . VAL B 1 12 ? 12.789 8.008 7.891 1 98.56 12 VAL B C 1
ATOM 807 O O . VAL B 1 12 ? 12.086 9.023 7.844 1 98.56 12 VAL B O 1
ATOM 810 N N . GLN B 1 13 ? 13.477 7.727 8.953 1 97.56 13 GLN B N 1
ATOM 811 C CA . GLN B 1 13 ? 13.734 8.727 9.984 1 97.56 13 GLN B CA 1
ATOM 812 C C . GLN B 1 13 ? 15.164 9.242 9.898 1 97.56 13 GLN B C 1
ATOM 814 O O . GLN B 1 13 ? 16.047 8.562 9.375 1 97.56 13 GLN B O 1
ATOM 819 N N . GLY B 1 14 ? 15.281 10.5 10.453 1 97.19 14 GLY B N 1
ATOM 820 C CA . GLY B 1 14 ? 16.594 11.133 10.336 1 97.19 14 GLY B CA 1
ATOM 821 C C . GLY B 1 14 ? 16.906 11.586 8.922 1 97.19 14 GLY B C 1
ATOM 822 O O . GLY B 1 14 ? 18.062 11.875 8.602 1 97.19 14 GLY B O 1
ATOM 823 N N . VAL B 1 15 ? 15.898 11.672 8.07 1 98.38 15 VAL B N 1
ATOM 824 C CA . VAL B 1 15 ? 16.125 12.016 6.676 1 98.38 15 VAL B CA 1
ATOM 825 C C . VAL B 1 15 ? 15.156 13.102 6.242 1 98.38 15 VAL B C 1
ATOM 827 O O . VAL B 1 15 ? 14.773 13.172 5.07 1 98.38 15 VAL B O 1
ATOM 830 N N . CYS B 1 16 ? 14.609 13.828 7.125 1 98 16 CYS B N 1
ATOM 831 C CA . CYS B 1 16 ? 13.703 14.945 6.898 1 98 16 CYS B CA 1
ATOM 832 C C . CYS B 1 16 ? 12.422 14.469 6.215 1 98 16 CYS B C 1
ATOM 834 O O . CYS B 1 16 ? 11.812 15.219 5.445 1 98 16 CYS B O 1
ATOM 836 N N . PHE B 1 17 ? 12.023 13.312 6.387 1 98.56 17 PHE B N 1
ATOM 837 C CA . PHE B 1 17 ? 10.844 12.742 5.734 1 98.56 17 PHE B CA 1
ATOM 838 C C . PHE B 1 17 ? 9.609 13.578 6.023 1 98.56 17 PHE B C 1
ATOM 840 O O . PHE B 1 17 ? 8.82 13.859 5.121 1 98.56 17 PHE B O 1
ATOM 847 N N . ARG B 1 18 ? 9.484 13.906 7.266 1 98.62 18 ARG B N 1
ATOM 848 C CA . ARG B 1 18 ? 8.281 14.625 7.676 1 98.62 18 ARG B CA 1
ATOM 849 C C . ARG B 1 18 ? 8.18 15.977 6.984 1 98.62 18 ARG B C 1
ATOM 851 O O . ARG B 1 18 ? 7.098 16.391 6.578 1 98.62 18 ARG B O 1
ATOM 858 N N . ARG B 1 19 ? 9.25 16.609 6.895 1 98.25 19 ARG B N 1
ATOM 859 C CA . ARG B 1 19 ? 9.266 17.906 6.227 1 98.25 19 ARG B CA 1
ATOM 860 C C . ARG B 1 19 ? 8.836 17.781 4.77 1 98.25 19 ARG B C 1
ATOM 862 O O . ARG B 1 19 ? 7.996 18.547 4.289 1 98.25 19 ARG B O 1
ATOM 869 N N . PHE B 1 20 ? 9.383 16.859 4.102 1 98.69 20 PHE B N 1
ATOM 870 C CA . PHE B 1 20 ? 9.062 16.656 2.695 1 98.69 20 PHE B CA 1
ATOM 871 C C . PHE B 1 20 ? 7.625 16.156 2.529 1 98.69 20 PHE B C 1
ATOM 873 O O . PHE B 1 20 ? 6.957 16.5 1.554 1 98.69 20 PHE B O 1
ATOM 880 N N . ALA B 1 21 ? 7.164 15.344 3.469 1 98.69 21 ALA B N 1
ATOM 881 C CA . ALA B 1 21 ? 5.77 14.914 3.443 1 98.69 21 ALA B CA 1
ATOM 882 C C . ALA B 1 21 ? 4.82 16.094 3.564 1 98.69 21 ALA B C 1
ATOM 884 O O . ALA B 1 21 ? 3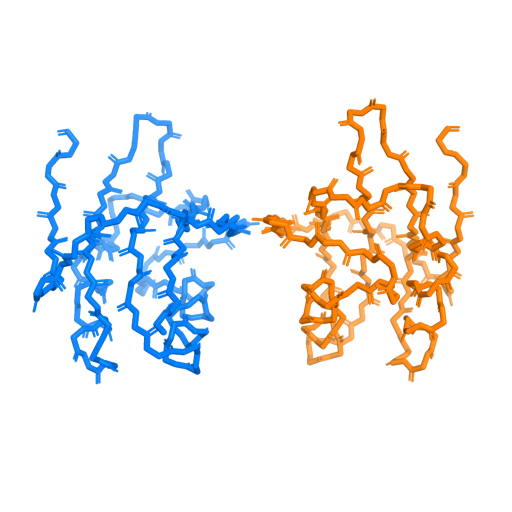.809 16.172 2.863 1 98.69 21 ALA B O 1
ATOM 885 N N . LEU B 1 22 ? 5.176 16.969 4.453 1 98.56 22 LEU B N 1
ATOM 886 C CA . LEU B 1 22 ? 4.398 18.188 4.617 1 98.56 22 LEU B CA 1
ATOM 887 C C . LEU B 1 22 ? 4.332 18.969 3.314 1 98.56 22 LEU B C 1
ATOM 889 O O . LEU B 1 22 ? 3.25 19.375 2.883 1 98.56 22 LEU B O 1
ATOM 893 N N . GLU B 1 23 ? 5.41 19.156 2.732 1 98.56 23 GLU B N 1
ATOM 894 C CA . GLU B 1 23 ? 5.488 19.906 1.488 1 98.56 23 GLU B CA 1
ATOM 895 C C . GLU B 1 23 ? 4.684 19.234 0.379 1 98.56 23 GLU B C 1
ATOM 897 O O . GLU B 1 23 ? 3.932 19.906 -0.338 1 98.56 23 GLU B O 1
ATOM 902 N N . ARG B 1 24 ? 4.84 17.953 0.258 1 98.62 24 ARG B N 1
ATOM 903 C CA . ARG B 1 24 ? 4.137 17.219 -0.785 1 98.62 24 ARG B CA 1
ATOM 904 C C . ARG B 1 24 ? 2.629 17.25 -0.554 1 98.62 24 ARG B C 1
ATOM 906 O O . ARG B 1 24 ? 1.855 17.438 -1.493 1 98.62 24 ARG B O 1
ATOM 913 N N . ALA B 1 25 ? 2.227 17.031 0.663 1 98.75 25 ALA B N 1
ATOM 914 C CA . ALA B 1 25 ? 0.804 17.047 0.996 1 98.75 25 ALA B CA 1
ATOM 915 C C . ALA B 1 25 ? 0.185 18.406 0.67 1 98.75 25 ALA B C 1
ATOM 917 O O . ALA B 1 25 ? -0.908 18.484 0.102 1 98.75 25 ALA B O 1
ATOM 918 N N . ARG B 1 26 ? 0.873 19.375 1.022 1 98.38 26 ARG B N 1
ATOM 919 C CA . ARG B 1 26 ? 0.383 20.734 0.763 1 98.38 26 ARG B CA 1
ATOM 920 C C . ARG B 1 26 ? 0.269 21 -0.734 1 98.38 26 ARG B C 1
ATOM 922 O O . ARG B 1 26 ? -0.725 21.562 -1.197 1 98.38 26 ARG B O 1
ATOM 929 N N . GLU B 1 27 ? 1.24 20.625 -1.466 1 98.5 27 GLU B N 1
ATOM 930 C CA . GLU B 1 27 ? 1.223 20.766 -2.918 1 98.5 27 GLU B CA 1
ATOM 931 C C . GLU B 1 27 ? 0.013 20.062 -3.525 1 98.5 27 GLU B C 1
ATOM 933 O O . GLU B 1 27 ? -0.576 20.547 -4.492 1 98.5 27 GLU B O 1
ATOM 938 N N . LEU B 1 28 ? -0.351 18.984 -2.994 1 98.19 28 LEU B N 1
ATOM 939 C CA . LEU B 1 28 ? -1.41 18.141 -3.549 1 98.19 28 LEU B CA 1
ATOM 940 C C . LEU B 1 28 ? -2.773 18.578 -3.016 1 98.19 28 LEU B C 1
ATOM 942 O O . LEU B 1 28 ? -3.809 18.156 -3.545 1 98.19 28 LEU B O 1
ATOM 946 N N . GLY B 1 29 ? -2.744 19.328 -1.928 1 98.12 29 GLY B N 1
ATOM 947 C CA . GLY B 1 29 ? -3.994 19.688 -1.281 1 98.12 29 GLY B CA 1
ATOM 948 C C . GLY B 1 29 ? -4.551 18.594 -0.391 1 98.12 29 GLY B C 1
ATOM 949 O O . GLY B 1 29 ? -5.766 18.516 -0.19 1 98.12 29 GLY B O 1
ATOM 950 N N . VAL B 1 30 ? -3.73 17.766 0.084 1 98.44 30 VAL B N 1
ATOM 951 C CA . VAL B 1 30 ? -4.094 16.688 1.009 1 98.44 30 VAL B CA 1
ATOM 952 C C . VAL B 1 30 ? -3.93 17.172 2.447 1 98.44 30 VAL B C 1
ATOM 954 O O . VAL B 1 30 ? -2.951 17.859 2.775 1 98.44 30 VAL B O 1
ATOM 957 N N . THR B 1 31 ? -4.902 16.828 3.271 1 98.56 31 THR B N 1
ATOM 958 C CA . THR B 1 31 ? -4.844 17.219 4.676 1 98.56 31 THR B CA 1
ATOM 959 C C . THR B 1 31 ? -4.574 16.016 5.562 1 98.56 31 THR B C 1
ATOM 961 O O . THR B 1 31 ? -4.602 14.867 5.094 1 98.56 31 THR B O 1
ATOM 964 N N . GLY B 1 32 ? -4.289 16.25 6.844 1 98.44 32 GLY B N 1
ATOM 965 C CA . GLY B 1 32 ? -3.916 15.211 7.785 1 98.44 32 GLY B CA 1
ATOM 966 C C . GLY B 1 32 ? -2.645 15.516 8.547 1 98.44 32 GLY B C 1
ATOM 967 O O . GLY B 1 32 ? -2.426 16.656 8.961 1 98.44 32 GLY B O 1
ATOM 968 N N . TYR B 1 33 ? -1.828 14.438 8.781 1 98.44 33 TYR B N 1
ATOM 969 C CA . TYR B 1 33 ? -0.593 14.68 9.516 1 98.44 33 TYR B CA 1
ATOM 970 C C . TYR B 1 33 ? 0.449 13.617 9.203 1 98.44 33 TYR B C 1
ATOM 972 O O . TYR B 1 33 ? 0.135 12.594 8.578 1 98.44 33 TYR B O 1
ATOM 980 N N . VAL B 1 34 ? 1.604 13.953 9.547 1 98.75 34 VAL B N 1
ATOM 981 C CA . VAL B 1 34 ? 2.717 13.008 9.484 1 98.75 34 VAL B CA 1
ATOM 982 C C . VAL B 1 34 ? 3.432 12.969 10.836 1 98.75 34 VAL B C 1
ATOM 984 O O . VAL B 1 34 ? 3.58 14 11.5 1 98.75 34 VAL B O 1
ATOM 987 N N . THR B 1 35 ? 3.857 11.797 11.203 1 98.25 35 THR B N 1
ATOM 988 C CA . THR B 1 35 ? 4.52 11.633 12.492 1 98.25 35 THR B CA 1
ATOM 989 C C . THR B 1 35 ? 5.516 10.477 12.445 1 98.25 35 THR B C 1
ATOM 991 O O . THR B 1 35 ? 5.355 9.547 11.656 1 98.25 35 THR B O 1
ATOM 994 N N . ASN B 1 36 ? 6.508 10.586 13.258 1 98.12 36 ASN B N 1
ATOM 995 C CA . ASN B 1 36 ? 7.414 9.461 13.477 1 98.12 36 ASN B CA 1
ATOM 996 C C . ASN B 1 36 ? 6.852 8.477 14.492 1 98.12 36 ASN B C 1
ATOM 998 O O . ASN B 1 36 ? 6.258 8.883 15.492 1 98.12 36 ASN B O 1
ATOM 1002 N N . MET B 1 37 ? 7.133 7.246 14.203 1 97.62 37 MET B N 1
ATOM 1003 C CA . MET B 1 37 ? 6.715 6.199 15.133 1 97.62 37 MET B CA 1
ATOM 1004 C C . MET B 1 37 ? 7.91 5.633 15.891 1 97.62 37 MET B C 1
ATOM 1006 O O . MET B 1 37 ? 9.047 5.707 15.414 1 97.62 37 MET B O 1
ATOM 1010 N N . ASP B 1 38 ? 7.664 4.969 17.016 1 96.38 38 ASP B N 1
ATOM 1011 C CA . ASP B 1 38 ? 8.719 4.434 17.875 1 96.38 38 ASP B CA 1
ATOM 1012 C C . ASP B 1 38 ? 9.43 3.268 17.203 1 96.38 38 ASP B C 1
ATOM 1014 O O . ASP B 1 38 ? 10.602 2.994 17.484 1 96.38 38 ASP B O 1
ATOM 1018 N N . ASP B 1 39 ? 8.781 2.723 16.266 1 96.5 39 ASP B N 1
ATOM 1019 C CA . ASP B 1 39 ? 9.359 1.544 15.633 1 96.5 39 ASP B CA 1
ATOM 1020 C C . ASP B 1 39 ? 10.242 1.937 14.445 1 96.5 39 ASP B C 1
ATOM 1022 O O . ASP B 1 39 ? 10.711 1.073 13.703 1 96.5 39 ASP B O 1
ATOM 1026 N N . GLY B 1 40 ? 10.422 3.158 14.219 1 97.5 40 GLY B N 1
ATOM 1027 C CA . GLY B 1 40 ? 11.297 3.627 13.164 1 97.5 40 GLY B CA 1
ATOM 1028 C C . GLY B 1 40 ? 10.562 3.979 11.883 1 97.5 40 GLY B C 1
ATOM 1029 O O . GLY B 1 40 ? 11.164 4.496 10.938 1 97.5 40 GLY B O 1
ATOM 1030 N N . SER B 1 41 ? 9.273 3.697 11.867 1 98.19 41 SER B N 1
ATOM 1031 C CA . SER B 1 41 ? 8.477 4.02 10.688 1 98.19 41 SER B CA 1
ATOM 1032 C C . SER B 1 41 ? 7.941 5.441 10.75 1 98.19 41 SER B C 1
ATOM 1034 O O . SER B 1 41 ? 8.109 6.129 11.766 1 98.19 41 SER B O 1
ATOM 1036 N N . VAL B 1 42 ? 7.43 5.84 9.617 1 98.62 42 VAL B N 1
ATOM 1037 C CA . VAL B 1 42 ? 6.688 7.094 9.531 1 98.62 42 VAL B CA 1
ATOM 1038 C C . VAL B 1 42 ? 5.211 6.809 9.266 1 98.62 42 VAL B C 1
ATOM 1040 O O . VAL B 1 42 ? 4.879 5.934 8.461 1 98.62 42 VAL B O 1
ATOM 1043 N N . GLN B 1 43 ? 4.402 7.52 10.016 1 98.62 43 GLN B N 1
ATOM 1044 C CA . GLN B 1 43 ? 2.967 7.391 9.797 1 98.62 43 GLN B CA 1
ATOM 1045 C C . GLN B 1 43 ? 2.377 8.68 9.234 1 98.62 43 GLN B C 1
ATOM 1047 O O . GLN B 1 43 ? 2.701 9.773 9.711 1 98.62 43 GLN B O 1
ATOM 1052 N N . ILE B 1 44 ? 1.536 8.469 8.25 1 98.69 44 ILE B N 1
ATOM 1053 C CA . ILE B 1 44 ? 0.837 9.602 7.641 1 98.69 44 ILE B CA 1
ATOM 1054 C C . ILE B 1 44 ? -0.667 9.336 7.637 1 98.69 44 ILE B C 1
ATOM 1056 O O . ILE B 1 44 ? -1.114 8.266 7.203 1 98.69 44 ILE B O 1
ATOM 1060 N N . LEU B 1 45 ? -1.419 10.266 8.227 1 98.56 45 LEU B N 1
ATOM 1061 C CA . LEU B 1 45 ? -2.848 10.328 7.938 1 98.56 45 LEU B CA 1
ATOM 1062 C C . LEU B 1 45 ? -3.129 11.281 6.777 1 98.56 45 LEU B C 1
ATOM 1064 O O . LEU B 1 45 ? -2.795 12.461 6.844 1 98.56 45 LEU B O 1
ATOM 1068 N N . ALA B 1 46 ? -3.705 10.695 5.754 1 98.62 46 ALA B N 1
ATOM 1069 C CA . ALA B 1 46 ? -3.988 11.484 4.555 1 98.62 46 ALA B CA 1
ATOM 1070 C C . ALA B 1 46 ? -5.488 11.57 4.297 1 98.62 46 ALA B C 1
ATOM 1072 O O . ALA B 1 46 ? -6.184 10.555 4.293 1 98.62 46 ALA B O 1
ATOM 1073 N N . GLN B 1 47 ? -5.922 12.727 4.086 1 98.25 47 GLN B N 1
ATOM 1074 C CA . GLN B 1 47 ? -7.328 13.016 3.818 1 98.25 47 GLN B CA 1
ATOM 1075 C C . GLN B 1 47 ? -7.48 13.93 2.611 1 98.25 47 GLN B C 1
ATOM 1077 O O . GLN B 1 47 ? -6.805 14.961 2.52 1 98.25 47 GLN B O 1
ATOM 1082 N N . GLY B 1 48 ? -8.352 13.516 1.643 1 97.69 48 GLY B N 1
ATOM 1083 C CA . GLY B 1 48 ? -8.578 14.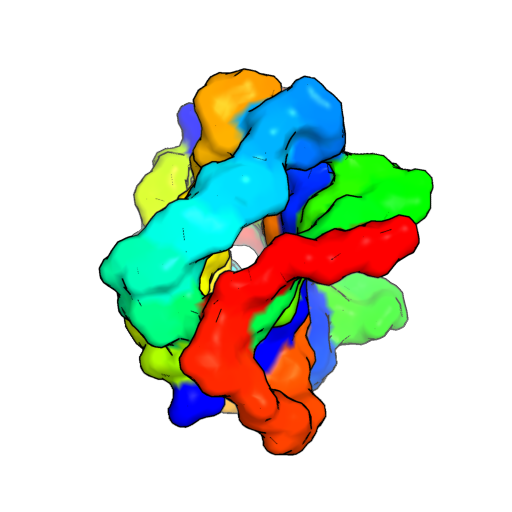305 0.44 1 97.69 48 GLY B CA 1
ATOM 1084 C C . GLY B 1 48 ? -9.258 13.523 -0.666 1 97.69 48 GLY B C 1
ATOM 1085 O O . GLY B 1 48 ? -9.867 12.477 -0.412 1 97.69 48 GLY B O 1
ATOM 1086 N N . SER B 1 49 ? -9.258 14.164 -1.877 1 96.94 49 SER B N 1
ATOM 1087 C CA . SER B 1 49 ? -9.789 13.414 -3.008 1 96.94 49 SER B CA 1
ATOM 1088 C C . SER B 1 49 ? -8.977 12.156 -3.268 1 96.94 49 SER B C 1
ATOM 1090 O O . SER B 1 49 ? -7.766 12.133 -3.039 1 96.94 49 SER B O 1
ATOM 1092 N N . ALA B 1 50 ? -9.664 11.109 -3.771 1 95.44 50 ALA B N 1
ATOM 1093 C CA . ALA B 1 50 ? -9.039 9.805 -3.973 1 95.44 50 ALA B CA 1
ATOM 1094 C C . ALA B 1 50 ? -7.797 9.922 -4.855 1 95.44 50 ALA B C 1
ATOM 1096 O O . ALA B 1 50 ? -6.727 9.422 -4.504 1 95.44 50 ALA B O 1
ATOM 1097 N N . PRO B 1 51 ? -7.855 10.688 -5.977 1 96.62 51 PRO B N 1
ATOM 1098 C CA . PRO B 1 51 ? -6.672 10.789 -6.832 1 96.62 51 PRO B CA 1
ATOM 1099 C C . PRO B 1 51 ? -5.5 11.477 -6.137 1 96.62 51 PRO B C 1
ATOM 1101 O O . PRO B 1 51 ? -4.344 11.102 -6.355 1 96.62 51 PRO B O 1
ATOM 1104 N N . LEU B 1 52 ? -5.785 12.414 -5.332 1 97.62 52 LEU B N 1
ATOM 1105 C CA . LEU B 1 52 ? -4.715 13.164 -4.688 1 97.62 52 LEU B CA 1
ATOM 1106 C C . LEU B 1 52 ? -4.102 12.367 -3.541 1 97.62 52 LEU B C 1
ATOM 1108 O O . LEU B 1 52 ? -2.891 12.414 -3.324 1 97.62 52 LEU B O 1
ATOM 1112 N N . VAL B 1 53 ? -4.973 11.656 -2.871 1 98 53 VAL B N 1
ATOM 1113 C CA . VAL B 1 53 ? -4.484 10.75 -1.835 1 98 53 VAL B CA 1
ATOM 1114 C C . VAL B 1 53 ? -3.602 9.672 -2.463 1 98 53 VAL B C 1
ATOM 1116 O O . VAL B 1 53 ? -2.549 9.328 -1.918 1 98 53 VAL B O 1
ATOM 1119 N N . GLU B 1 54 ? -4.012 9.203 -3.584 1 96.62 54 GLU B N 1
ATOM 1120 C CA . GLU B 1 54 ? -3.215 8.195 -4.285 1 96.62 54 GLU B CA 1
ATOM 1121 C C . GLU B 1 54 ? -1.847 8.75 -4.672 1 96.62 54 GLU B C 1
ATOM 1123 O O . GLU B 1 54 ? -0.838 8.047 -4.582 1 96.62 54 GLU B O 1
ATOM 1128 N N . LYS B 1 55 ? -1.825 9.922 -5.082 1 97.5 55 LYS B N 1
ATOM 1129 C CA . LYS B 1 55 ? -0.559 10.555 -5.438 1 97.5 55 LYS B CA 1
ATOM 1130 C C . LYS B 1 55 ? 0.37 10.648 -4.23 1 97.5 55 LYS B C 1
ATOM 1132 O O . LYS B 1 55 ? 1.585 10.477 -4.359 1 97.5 55 LYS B O 1
ATOM 1137 N N . LEU B 1 56 ? -0.186 10.953 -3.102 1 98.56 56 LEU B N 1
ATOM 1138 C CA . LEU B 1 56 ? 0.639 11.016 -1.9 1 98.56 56 LEU B CA 1
ATOM 1139 C C . LEU B 1 56 ? 1.17 9.633 -1.534 1 98.56 56 LEU B C 1
ATOM 1141 O O . LEU B 1 56 ? 2.322 9.5 -1.119 1 98.56 56 LEU B O 1
ATOM 1145 N N . ILE B 1 57 ? 0.355 8.617 -1.679 1 97.88 57 ILE B N 1
ATOM 1146 C CA . ILE B 1 57 ? 0.778 7.246 -1.431 1 97.88 57 ILE B CA 1
ATOM 1147 C C . ILE B 1 57 ? 1.938 6.887 -2.359 1 97.88 57 ILE B C 1
ATOM 1149 O O . ILE B 1 57 ? 2.936 6.312 -1.921 1 97.88 57 ILE B O 1
ATOM 1153 N N . ASP B 1 58 ? 1.798 7.246 -3.619 1 96.44 58 ASP B N 1
ATOM 1154 C CA . ASP B 1 58 ? 2.869 7.016 -4.582 1 96.44 58 ASP B CA 1
ATOM 1155 C C . ASP B 1 58 ? 4.16 7.703 -4.148 1 96.44 58 ASP B C 1
ATOM 1157 O O . ASP B 1 58 ? 5.238 7.117 -4.223 1 96.44 58 ASP B O 1
ATOM 1161 N N . TRP B 1 59 ? 4.035 8.883 -3.721 1 98.25 59 TRP B N 1
ATOM 1162 C CA . TRP B 1 59 ? 5.203 9.648 -3.285 1 98.25 59 TRP B CA 1
ATOM 1163 C C . TRP B 1 59 ? 5.879 8.969 -2.098 1 98.25 59 TRP B C 1
ATOM 1165 O O . TRP B 1 59 ? 7.102 9.031 -1.953 1 98.25 59 TRP B O 1
ATOM 1175 N N . CYS B 1 60 ? 5.109 8.367 -1.24 1 98.19 60 CYS B N 1
ATOM 1176 C CA . CYS B 1 60 ? 5.66 7.715 -0.057 1 98.19 60 CYS B CA 1
ATOM 1177 C C . CYS B 1 60 ? 6.695 6.668 -0.445 1 98.19 60 CYS B C 1
ATOM 1179 O O . CYS B 1 60 ? 7.602 6.363 0.334 1 98.19 60 CYS B O 1
ATOM 1181 N N . TRP B 1 61 ? 6.566 6.133 -1.599 1 96.56 61 TRP B N 1
ATOM 1182 C CA . TRP B 1 61 ? 7.555 5.172 -2.07 1 96.56 61 TRP B CA 1
ATOM 1183 C C . TRP B 1 61 ? 8.859 5.867 -2.438 1 96.56 61 TRP B C 1
ATOM 1185 O O . TRP B 1 61 ? 9.938 5.281 -2.32 1 96.56 61 TRP B O 1
ATOM 1195 N N . GLU B 1 62 ? 8.719 7.062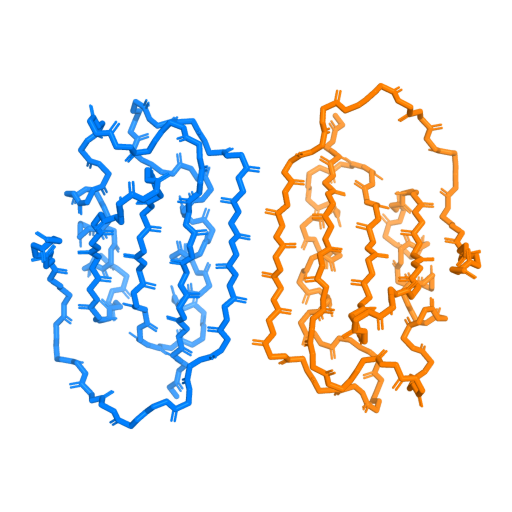 -2.898 1 95.75 62 GLU B N 1
ATOM 1196 C CA . GLU B 1 62 ? 9.898 7.879 -3.191 1 95.75 62 GLU B CA 1
ATOM 1197 C C . GLU B 1 62 ? 10.5 8.453 -1.913 1 95.75 62 GLU B C 1
ATOM 1199 O O . GLU B 1 62 ? 11.695 8.289 -1.659 1 95.75 62 GLU B O 1
ATOM 1204 N N . GLY B 1 63 ? 9.664 9.062 -1.178 1 97.12 63 GLY B N 1
ATOM 1205 C CA . GLY B 1 63 ? 10.062 9.656 0.088 1 97.12 63 GLY B CA 1
ATOM 1206 C C . GLY B 1 63 ? 10.977 10.859 -0.08 1 97.12 63 GLY B C 1
ATOM 1207 O O . GLY B 1 63 ? 10.984 11.5 -1.133 1 97.12 63 GLY B O 1
ATOM 1208 N N . SER B 1 64 ? 11.625 11.281 1.044 1 98.12 64 SER B N 1
ATOM 1209 C CA . SER B 1 64 ? 12.609 12.359 1 1 98.12 64 SER B CA 1
ATOM 1210 C C . SER B 1 64 ? 13.867 11.93 0.25 1 98.12 64 SER B C 1
ATOM 1212 O O . SER B 1 64 ? 14.094 10.734 0.048 1 98.12 64 SER B O 1
ATOM 1214 N N . PRO B 1 65 ? 14.664 12.898 -0.123 1 97.62 65 PRO B N 1
ATOM 1215 C CA . PRO B 1 65 ? 15.836 12.594 -0.947 1 97.62 65 PRO B CA 1
ATOM 1216 C C . PRO B 1 65 ? 16.766 11.562 -0.3 1 97.62 65 PRO B C 1
ATOM 1218 O O . PRO B 1 65 ? 17.328 10.711 -0.993 1 97.62 65 PRO B O 1
ATOM 1221 N N . ALA B 1 66 ? 16.891 11.57 0.995 1 97.94 66 ALA B N 1
ATOM 1222 C CA . ALA B 1 66 ? 17.828 10.68 1.682 1 97.94 66 ALA B CA 1
ATOM 1223 C C . ALA B 1 66 ? 17.125 9.414 2.166 1 97.94 66 ALA B C 1
ATOM 1225 O O . ALA B 1 66 ? 17.719 8.586 2.85 1 97.94 66 ALA B O 1
ATOM 1226 N N . ALA B 1 67 ? 15.852 9.242 1.792 1 98.44 67 ALA B N 1
ATOM 1227 C CA . ALA B 1 67 ? 15.07 8.109 2.283 1 98.44 67 ALA B CA 1
ATOM 1228 C C . ALA B 1 67 ? 15.297 6.875 1.415 1 98.44 67 ALA B C 1
ATOM 1230 O O . ALA B 1 67 ? 15.633 6.992 0.235 1 98.44 67 ALA B O 1
ATOM 1231 N N . SER B 1 68 ? 15.188 5.711 1.951 1 98.19 68 SER B N 1
ATOM 1232 C CA . SER B 1 68 ? 15.094 4.41 1.294 1 98.19 68 SER B CA 1
ATOM 1233 C C . SER B 1 68 ? 13.906 3.613 1.823 1 98.19 68 SER B C 1
ATOM 1235 O O . SER B 1 68 ? 13.977 3.039 2.912 1 98.19 68 SER B O 1
ATOM 1237 N N . VAL B 1 69 ? 12.867 3.504 0.995 1 98.25 69 VAL B N 1
ATOM 1238 C CA . VAL B 1 69 ? 11.609 2.914 1.447 1 98.25 69 VAL B CA 1
ATOM 1239 C C . VAL B 1 69 ? 11.523 1.462 0.986 1 98.25 69 VAL B C 1
ATOM 1241 O O . VAL B 1 69 ? 11.75 1.163 -0.19 1 98.25 69 VAL B O 1
ATOM 1244 N N . ASN B 1 70 ? 11.18 0.619 1.953 1 97.5 70 ASN B N 1
ATOM 1245 C CA . ASN B 1 70 ? 11.078 -0.781 1.555 1 97.5 70 ASN B CA 1
ATOM 1246 C C . ASN B 1 70 ? 9.672 -1.331 1.788 1 97.5 70 ASN B C 1
ATOM 1248 O O . ASN B 1 70 ? 9.367 -2.449 1.374 1 97.5 70 ASN B O 1
ATOM 1252 N N . ALA B 1 71 ? 8.805 -0.55 2.414 1 98.38 71 ALA B N 1
ATOM 1253 C CA . ALA B 1 71 ? 7.426 -0.984 2.625 1 98.38 71 ALA B CA 1
ATOM 1254 C C . ALA B 1 71 ? 6.488 0.213 2.768 1 98.38 71 ALA B C 1
ATOM 1256 O O . ALA B 1 71 ? 6.848 1.221 3.381 1 98.38 71 ALA B O 1
ATOM 1257 N N . VAL B 1 72 ? 5.332 0.068 2.229 1 98.56 72 VAL B N 1
ATOM 1258 C CA . VAL B 1 72 ? 4.23 1.006 2.428 1 98.56 72 VAL B CA 1
ATOM 1259 C C . VAL B 1 72 ? 2.947 0.239 2.732 1 98.56 72 VAL B C 1
ATOM 1261 O O . VAL B 1 72 ? 2.537 -0.631 1.96 1 98.56 72 VAL B O 1
ATOM 1264 N N . GLU B 1 73 ? 2.469 0.503 3.82 1 98.44 73 GLU B N 1
ATOM 1265 C CA . GLU B 1 73 ? 1.195 -0.078 4.234 1 98.44 73 GLU B CA 1
ATOM 1266 C C . GLU B 1 73 ? 0.089 0.973 4.246 1 98.44 73 GLU B C 1
ATOM 1268 O O . GLU B 1 73 ? 0.226 2.018 4.887 1 98.44 73 GLU B O 1
ATOM 1273 N N . VAL B 1 74 ? -0.972 0.672 3.557 1 98.38 74 VAL B N 1
ATOM 1274 C CA . VAL B 1 74 ? -2.092 1.604 3.482 1 98.38 74 VAL B CA 1
ATOM 1275 C C . VAL B 1 74 ? -3.34 0.96 4.082 1 98.38 74 VAL B C 1
ATOM 1277 O O . VAL B 1 74 ? -3.721 -0.149 3.697 1 98.38 74 VAL B O 1
ATOM 1280 N N . ASN B 1 75 ? -3.957 1.659 5.07 1 97.88 75 ASN B N 1
ATOM 1281 C CA . ASN B 1 75 ? -5.203 1.239 5.703 1 97.88 75 ASN B CA 1
ATOM 1282 C C . ASN B 1 75 ? -6.297 2.293 5.543 1 97.88 75 ASN B C 1
ATOM 1284 O O . ASN B 1 75 ? -6.07 3.475 5.809 1 97.88 75 ASN B O 1
ATOM 1288 N N . GLU B 1 76 ? -7.383 1.791 5.102 1 96.25 76 GLU B N 1
ATOM 1289 C CA . GLU B 1 76 ? -8.508 2.719 5.129 1 96.25 76 GLU B CA 1
ATOM 1290 C C . GLU B 1 76 ? -8.82 3.17 6.555 1 96.25 76 GLU B C 1
ATOM 1292 O O . GLU B 1 76 ? -8.758 2.373 7.492 1 96.25 76 GLU B O 1
ATOM 1297 N N . ASP B 1 77 ? -9.062 4.422 6.699 1 94.62 77 ASP B N 1
ATOM 1298 C CA . ASP B 1 77 ? -9.414 5.02 7.984 1 94.62 77 ASP B CA 1
ATOM 1299 C C . ASP B 1 77 ? -10.844 5.551 7.973 1 94.62 77 ASP B C 1
ATOM 1301 O O . ASP B 1 77 ? -11.156 6.5 7.25 1 94.62 77 ASP B O 1
ATOM 1305 N N . GLU B 1 78 ? -11.648 4.98 8.758 1 89.81 78 GLU B N 1
ATOM 1306 C CA . GLU B 1 78 ? -13.07 5.309 8.742 1 89.81 78 GLU B CA 1
ATOM 1307 C C . GLU B 1 78 ? -13.406 6.344 9.812 1 89.81 78 GLU B C 1
ATOM 1309 O O . GLU B 1 78 ? -14.578 6.684 10.008 1 89.81 78 GLU B O 1
ATOM 1314 N N . ALA B 1 79 ? -12.406 6.848 10.453 1 90.25 79 ALA B N 1
ATOM 1315 C CA . ALA B 1 79 ? -12.664 7.852 11.484 1 90.25 79 ALA B CA 1
ATOM 1316 C C . ALA B 1 79 ? -13.305 9.102 10.883 1 90.25 79 ALA B C 1
ATOM 1318 O O . ALA B 1 79 ? -13.25 9.312 9.672 1 90.25 79 ALA B O 1
ATOM 1319 N N . ASP B 1 80 ? -13.953 9.875 11.68 1 89.5 80 ASP B N 1
ATOM 1320 C CA . ASP B 1 80 ? -14.734 11.016 11.195 1 89.5 80 ASP B CA 1
ATOM 1321 C C . ASP B 1 80 ? -13.992 12.328 11.438 1 89.5 80 ASP B C 1
ATOM 1323 O O . ASP B 1 80 ? -14.469 13.398 11.047 1 89.5 80 ASP B O 1
ATOM 1327 N N . GLU B 1 81 ? -12.914 12.266 12.062 1 91.94 81 GLU B N 1
ATOM 1328 C CA . GLU B 1 81 ? -12.148 13.484 12.289 1 91.94 81 GLU B CA 1
ATOM 1329 C C . GLU B 1 81 ? -11.75 14.141 10.969 1 91.94 81 GLU B C 1
ATOM 1331 O O . GLU B 1 81 ? -11.352 13.453 10.023 1 91.94 81 GLU B O 1
ATOM 1336 N N . ILE B 1 82 ? -12.016 15.492 10.93 1 92.44 82 ILE B N 1
ATOM 1337 C CA . ILE B 1 82 ? -11.68 16.234 9.719 1 92.44 82 ILE B CA 1
ATOM 1338 C C . ILE B 1 82 ? -10.445 17.094 9.977 1 92.44 82 ILE B C 1
ATOM 1340 O O . ILE B 1 82 ? -10.383 17.828 10.969 1 92.44 82 ILE B O 1
ATOM 1344 N N . TYR B 1 83 ? -9.555 17.016 9.125 1 95.62 83 TYR B N 1
ATOM 1345 C CA . TYR B 1 83 ? -8.359 17.844 9.172 1 95.62 83 TYR B CA 1
ATOM 1346 C C . TYR B 1 83 ? -8.438 18.969 8.148 1 95.62 83 TYR B C 1
ATOM 1348 O O . TYR B 1 83 ? -8.797 18.75 6.992 1 95.62 83 TYR B O 1
ATOM 1356 N N . LEU B 1 84 ? -8.07 20.109 8.555 1 96.12 84 LEU B N 1
ATOM 1357 C CA . LEU B 1 84 ? -8.195 21.281 7.691 1 96.12 84 LEU B CA 1
ATOM 1358 C C . LEU B 1 84 ? -6.863 21.625 7.031 1 96.12 84 LEU B C 1
ATOM 1360 O O . LEU B 1 84 ? -6.816 22.391 6.078 1 96.12 84 LEU B O 1
ATOM 1364 N N . ASP B 1 85 ? -5.891 21.078 7.531 1 97.69 85 ASP B N 1
ATOM 1365 C CA . ASP B 1 85 ? -4.555 21.25 6.977 1 97.69 85 ASP B CA 1
ATOM 1366 C C . ASP B 1 85 ? -3.713 19.984 7.168 1 97.69 85 ASP B C 1
ATOM 1368 O O . ASP B 1 85 ? -4.234 18.938 7.559 1 97.69 85 ASP B O 1
ATOM 1372 N N . PHE B 1 86 ? -2.471 20.047 6.73 1 98.56 86 PHE B N 1
ATOM 1373 C CA . PHE B 1 86 ? -1.496 18.984 6.961 1 98.56 86 PHE B CA 1
ATOM 1374 C C . PHE B 1 86 ? -0.409 19.453 7.922 1 98.56 86 PHE B C 1
ATOM 1376 O O . PHE B 1 86 ? 0.154 20.531 7.754 1 98.56 86 PHE B O 1
ATOM 1383 N N . SER B 1 87 ? -0.134 18.625 8.961 1 98.12 87 SER B N 1
ATOM 1384 C CA . SER B 1 87 ? 0.829 19.078 9.953 1 98.12 87 SER B CA 1
ATOM 1385 C C . SER B 1 87 ? 1.781 17.953 10.359 1 98.12 87 SER B C 1
ATOM 1387 O O . SER B 1 87 ? 1.487 16.781 10.148 1 98.12 87 SER B O 1
ATOM 1389 N N . ILE B 1 88 ? 2.932 18.312 10.789 1 98 88 ILE B N 1
ATOM 1390 C CA . ILE B 1 88 ? 3.855 17.391 11.438 1 98 88 ILE B CA 1
ATOM 1391 C C . ILE B 1 88 ? 3.512 17.281 12.922 1 98 88 ILE B C 1
ATOM 1393 O O . ILE B 1 88 ? 3.426 18.297 13.625 1 98 88 ILE B O 1
ATOM 1397 N N . THR B 1 89 ? 3.166 16.109 13.328 1 93.12 89 THR B N 1
ATOM 1398 C CA . THR B 1 89 ? 2.865 15.945 14.742 1 93.12 89 THR B CA 1
ATOM 1399 C C . THR B 1 89 ? 4.016 15.25 15.469 1 93.12 89 THR B C 1
ATOM 1401 O O . THR B 1 89 ? 4.824 14.562 14.844 1 93.12 89 THR B O 1
ATOM 1404 N N . GLN B 1 90 ? 4.266 15.617 16.688 1 77.69 90 GLN B N 1
ATOM 1405 C CA . GLN B 1 9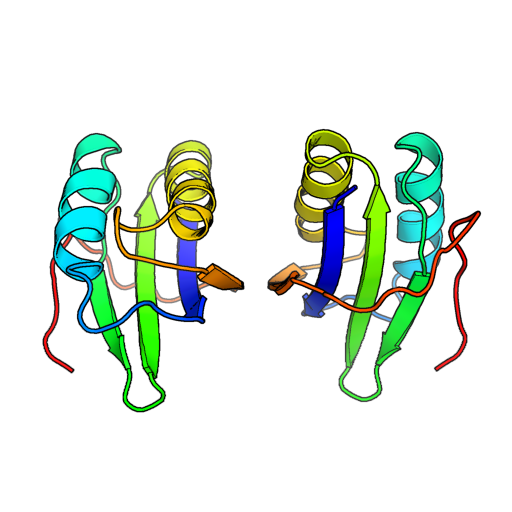0 ? 5.363 15.086 17.484 1 77.69 90 GLN B CA 1
ATOM 1406 C C . GLN B 1 90 ? 5.004 13.727 18.078 1 77.69 90 GLN B C 1
ATOM 1408 O O . GLN B 1 90 ? 3.855 13.5 18.469 1 77.69 90 GLN B O 1
ATOM 1413 N N . SER B 1 91 ? 5.809 12.594 17.562 1 59.34 91 SER B N 1
ATOM 1414 C CA . SER B 1 91 ? 5.637 11.414 18.391 1 59.34 91 SER B CA 1
ATOM 1415 C C . SER B 1 91 ? 6.02 11.695 19.844 1 59.34 91 SER B C 1
ATOM 1417 O O . SER B 1 91 ? 6.797 12.617 20.125 1 59.34 91 SER B O 1
#

Secondary structure (DSSP, 8-state):
-EEEEEEEEEE-SSS-HHHHHHHHHHHHT-EEEEEE-TTS-EEEEEEE-HHHHHHHHHHHHH-STT-EEEEEEEEE-------SSEEE---/-EEEEEEEEEE-SSS-HHHHHHHHHHHHT-EEEEEE-TTS-EEEEEEE-HHHHHHHHHHHHH-STT-EEEEEEEEE-------SSEEE---

Radius of gyration: 16.56 Å; Cα contacts (8 Å, |Δi|>4): 433; chains: 2; bounding box: 35×45×36 Å

Sequence (182 aa):
MRRVLIRVKGKVQGVCFRRFALERARELGVTGYVTNMDDGSVQILAQGSAPLVEKLIDWCWEGSPAASVNAVEVNEDEADEIYLDFSITQSMRRVLIRVKGKVQGVCFRRFALERARELGVTGYVTNMDDGSVQILAQGSAPLVEKLIDWCWEGSPAASVNAVEVNEDEADEIYLDFSITQS

InterPro domains:
  IPR001792 Acylphosphatase-like domain [PF00708] (6-88)
  IPR001792 Acylphosphatase-like domain [PS51160] (3-90)
  IPR017968 Acylphosphatase, conserved site [PS00150] (8-18)
  IPR020456 Acylphosphatase [PR00112] (3-18)
  IPR020456 Acylphosphatase [PR00112] (24-49)
  IPR020456 Acylphosphatase [PTHR47268] (3-90)
  IPR036046 Acylphosphatase-like domain superfamily [SSF54975] (1-89)

Solvent-accessible surface area (backbone atoms only — not comparable to full-atom values): 9445 Å² total; per-residue (Å²): 122,39,38,33,39,35,40,39,32,55,50,44,62,97,34,58,29,56,60,45,49,45,53,51,30,56,74,59,62,33,16,32,35,30,31,55,43,96,85,46,31,35,39,32,41,41,34,26,54,60,72,46,45,49,50,53,56,56,43,54,58,54,56,21,92,71,29,47,55,43,30,44,33,42,30,64,43,84,70,81,82,80,58,91,47,56,43,75,48,84,105,123,38,40,33,39,35,38,38,32,53,50,45,62,98,32,57,28,58,59,47,49,45,52,51,31,57,75,60,63,33,16,32,34,31,29,56,44,95,85,46,31,34,38,32,41,42,33,27,54,59,71,47,46,49,50,51,57,58,44,54,59,55,53,21,94,71,30,47,55,44,31,44,32,40,29,63,44,85,72,80,82,80,57,91,45,57,43,77,48,84,104

pLDDT: mean 96.68, std 4.87, range [59.34, 98.81]